Protein AF-S3L956-F1 (afdb_monomer_lite)

pLDDT: mean 79.32, std 9.97, range [45.41, 95.12]

Radius of gyration: 18.9 Å; chains: 1; bounding box: 44×39×40 Å

Foldseek 3Di:
DPVVVVVVVCVVVQPPCDPVNVVLVVQCVVPNVVVSVVVVVVVVVVVVVVVVVCVVVVVVCCVVDVPVVVVVVVVVVVVVVVVVVVVVVCVVVVNDD

Organism: NCBI:txid1125702

Structure (mmCIF, N/CA/C/O backbone):
data_AF-S3L956-F1
#
_entry.id   AF-S3L956-F1
#
loop_
_atom_site.group_PDB
_atom_site.id
_atom_site.type_symbol
_atom_site.label_atom_id
_atom_site.label_alt_id
_atom_site.label_comp_id
_atom_site.label_asym_id
_atom_site.label_entity_id
_atom_site.label_seq_id
_atom_site.pdbx_PDB_ins_code
_atom_site.Cartn_x
_atom_site.Cartn_y
_atom_site.Cartn_z
_atom_site.occupancy
_atom_site.B_iso_or_equiv
_atom_site.auth_seq_id
_atom_site.auth_comp_id
_atom_site.auth_asym_id
_atom_site.auth_atom_id
_atom_site.pdbx_PDB_model_num
ATOM 1 N N . MET A 1 1 ? -7.945 16.377 -14.880 1.00 60.41 1 MET A N 1
ATOM 2 C CA . MET A 1 1 ? -8.092 15.232 -13.955 1.00 60.41 1 MET A CA 1
ATOM 3 C C . MET A 1 1 ? -9.501 15.251 -13.392 1.00 60.41 1 MET A C 1
ATOM 5 O O . MET A 1 1 ? -9.914 16.287 -12.890 1.00 60.41 1 MET A O 1
ATOM 9 N N . ASN A 1 2 ? -10.266 14.170 -13.549 1.00 84.69 2 ASN A N 1
ATOM 10 C CA . ASN A 1 2 ? -11.658 14.132 -13.103 1.00 84.69 2 ASN A CA 1
ATOM 11 C C . ASN A 1 2 ? -11.717 13.672 -11.636 1.00 84.69 2 ASN A C 1
ATOM 13 O O . ASN A 1 2 ? -11.829 12.483 -11.346 1.00 84.69 2 ASN A O 1
ATOM 17 N N . TYR A 1 3 ? -11.565 14.621 -10.710 1.00 87.06 3 TYR A N 1
ATOM 18 C CA . TYR A 1 3 ? -11.551 14.348 -9.268 1.00 87.06 3 TYR A CA 1
ATOM 19 C C . TYR A 1 3 ? -12.873 13.752 -8.770 1.00 87.06 3 TYR A C 1
ATOM 21 O O . TYR A 1 3 ? -12.867 12.952 -7.841 1.00 87.06 3 TYR A O 1
ATOM 29 N N . ILE A 1 4 ? -13.991 14.078 -9.427 1.00 88.56 4 ILE A N 1
ATOM 30 C CA . ILE A 1 4 ? -15.319 13.544 -9.099 1.00 88.56 4 ILE A CA 1
ATOM 31 C C . ILE A 1 4 ? -15.332 12.019 -9.260 1.00 88.56 4 ILE A C 1
ATOM 33 O O . ILE A 1 4 ? -15.731 11.314 -8.340 1.00 88.56 4 ILE A O 1
ATOM 37 N N . ALA A 1 5 ? -14.805 11.500 -10.375 1.00 83.94 5 ALA A N 1
ATOM 38 C CA . ALA A 1 5 ? -14.711 10.057 -10.603 1.00 83.94 5 ALA A CA 1
ATOM 39 C C . ALA A 1 5 ? -13.804 9.356 -9.574 1.00 83.94 5 ALA A C 1
ATOM 41 O O . ALA A 1 5 ? -14.126 8.262 -9.112 1.00 83.94 5 ALA A O 1
ATOM 42 N N . PHE A 1 6 ? -12.700 10.000 -9.176 1.00 86.19 6 PHE A N 1
ATOM 43 C CA . PHE A 1 6 ? -11.802 9.480 -8.143 1.00 86.19 6 PHE A CA 1
ATOM 44 C C . PHE A 1 6 ? -12.501 9.381 -6.783 1.00 86.19 6 PHE A C 1
ATOM 46 O O . PHE A 1 6 ? -12.487 8.319 -6.163 1.00 86.19 6 PHE A O 1
ATOM 53 N N . PHE A 1 7 ? -13.162 10.452 -6.338 1.00 86.31 7 PHE A N 1
ATOM 54 C CA . PHE A 1 7 ? -13.883 10.445 -5.067 1.00 86.31 7 PHE A CA 1
ATOM 55 C C . PHE A 1 7 ? -15.036 9.441 -5.062 1.00 86.31 7 PHE A C 1
ATOM 57 O O . PHE A 1 7 ? -15.162 8.697 -4.092 1.00 86.31 7 PHE A O 1
ATOM 64 N N . SER A 1 8 ? -15.827 9.353 -6.136 1.00 83.38 8 SER A N 1
ATOM 65 C CA . SER A 1 8 ? -16.893 8.349 -6.246 1.00 83.38 8 SER A CA 1
ATOM 66 C C . SER A 1 8 ? -16.340 6.925 -6.154 1.00 83.38 8 SER A C 1
ATOM 68 O O . SER A 1 8 ? -16.864 6.120 -5.386 1.00 83.38 8 SER A O 1
ATOM 70 N N . PHE A 1 9 ? -15.249 6.620 -6.864 1.00 80.75 9 PHE A N 1
ATOM 71 C CA . PHE A 1 9 ? -14.599 5.309 -6.800 1.00 80.75 9 PHE A CA 1
ATOM 72 C C . PHE A 1 9 ? -14.100 4.977 -5.387 1.00 80.75 9 PHE A C 1
ATOM 74 O O . PHE A 1 9 ? -14.402 3.901 -4.872 1.00 80.75 9 PHE A O 1
ATOM 81 N N . VAL A 1 10 ? -13.395 5.915 -4.741 1.00 79.75 10 VAL A N 1
ATOM 82 C CA . VAL A 1 10 ? -12.894 5.758 -3.365 1.00 79.75 10 VAL A CA 1
ATOM 83 C C . VAL A 1 10 ? -14.045 5.529 -2.378 1.00 79.75 10 VAL A C 1
ATOM 85 O O . VAL A 1 10 ? -13.925 4.709 -1.470 1.00 79.75 10 VAL A O 1
ATOM 88 N N . PHE A 1 11 ? -15.184 6.194 -2.571 1.00 78.62 11 PHE A N 1
ATOM 89 C CA . PHE A 1 11 ? -16.359 6.019 -1.720 1.00 78.62 11 PHE A CA 1
ATOM 90 C C . PHE A 1 11 ? -16.960 4.613 -1.859 1.00 78.62 11 PHE A C 1
ATOM 92 O O . PHE A 1 11 ? -17.124 3.907 -0.863 1.00 78.62 11 PHE A O 1
ATOM 99 N N . PHE A 1 12 ? -17.212 4.162 -3.093 1.00 77.75 12 PHE A N 1
ATOM 100 C CA . PHE A 1 12 ? -17.765 2.829 -3.356 1.00 77.75 12 PHE A CA 1
ATOM 101 C C . PHE A 1 12 ? -16.823 1.702 -2.908 1.00 77.75 12 PHE A C 1
ATOM 103 O O . PHE A 1 12 ? -17.266 0.726 -2.297 1.00 77.75 12 PHE A O 1
ATOM 110 N N . THR A 1 13 ? -15.514 1.841 -3.135 1.00 72.50 13 THR A N 1
ATOM 111 C CA . THR A 1 13 ? -14.538 0.822 -2.713 1.00 72.50 13 THR A CA 1
ATOM 112 C C . THR A 1 13 ? -14.269 0.817 -1.207 1.00 72.50 13 THR A C 1
ATOM 114 O O . THR A 1 13 ? -13.825 -0.207 -0.697 1.00 72.50 13 THR A O 1
ATOM 117 N N . SER A 1 14 ? -14.508 1.922 -0.494 1.00 68.81 14 SER A N 1
ATOM 118 C CA . SER A 1 14 ? -14.353 1.988 0.967 1.00 68.81 14 SER A CA 1
ATOM 119 C C . SER A 1 14 ? -15.532 1.328 1.691 1.00 68.81 14 SER A C 1
ATOM 121 O O . SER A 1 14 ? -15.353 0.672 2.716 1.00 68.81 14 SER A O 1
ATOM 123 N N . ILE A 1 15 ? -16.737 1.454 1.123 1.00 66.75 15 ILE A N 1
ATOM 124 C CA . ILE A 1 15 ? -17.956 0.833 1.659 1.00 66.75 15 ILE A CA 1
ATOM 125 C C . ILE A 1 15 ? -17.971 -0.679 1.397 1.00 66.75 15 ILE A C 1
ATOM 127 O O . ILE A 1 15 ? -18.471 -1.438 2.224 1.00 66.75 15 ILE A O 1
ATOM 131 N N . THR A 1 16 ? -17.403 -1.135 0.277 1.00 71.88 16 THR A N 1
ATOM 132 C CA . THR A 1 16 ? -17.336 -2.569 -0.033 1.00 71.88 16 THR A CA 1
ATOM 133 C C . THR A 1 16 ? -16.325 -3.241 0.908 1.00 71.88 16 THR A C 1
ATOM 135 O O . THR A 1 16 ? -15.146 -2.871 0.885 1.00 71.88 16 THR A O 1
ATOM 138 N N . PRO A 1 17 ? -16.732 -4.206 1.758 1.00 56.91 17 PRO A N 1
ATOM 139 C CA . PRO A 1 17 ? -15.849 -4.794 2.758 1.00 56.91 17 PRO A CA 1
ATOM 140 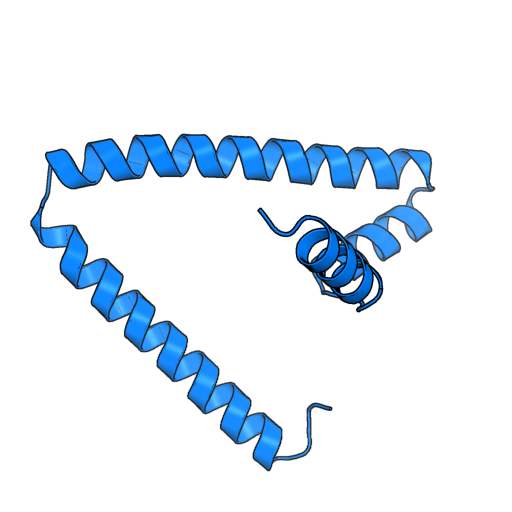C C . PRO A 1 17 ? -14.812 -5.692 2.073 1.00 56.91 17 PRO A C 1
ATOM 142 O O . PRO A 1 17 ? -15.008 -6.886 1.871 1.00 56.91 17 PRO A O 1
ATOM 145 N N . GLY A 1 18 ? -13.689 -5.099 1.675 1.00 65.75 18 GLY A N 1
ATOM 146 C CA . GLY A 1 18 ? -12.533 -5.835 1.182 1.00 65.75 18 GLY A CA 1
ATOM 147 C C . GLY A 1 18 ? -11.783 -6.531 2.327 1.00 65.75 18 GLY A C 1
ATOM 148 O O . GLY A 1 18 ? -11.854 -6.072 3.468 1.00 65.75 18 GLY A O 1
ATOM 149 N N . PRO A 1 19 ? -10.983 -7.577 2.053 1.00 70.94 19 PRO A N 1
ATOM 150 C CA . PRO A 1 19 ? -10.236 -8.315 3.079 1.00 70.94 19 PRO A CA 1
ATOM 151 C C . PRO A 1 19 ? -9.366 -7.418 3.972 1.00 70.94 19 PRO A C 1
ATOM 153 O O . PRO A 1 19 ? -9.300 -7.616 5.182 1.00 70.94 19 PRO A O 1
ATOM 156 N N . ASN A 1 20 ? -8.747 -6.387 3.384 1.00 74.00 20 ASN A N 1
ATOM 157 C CA . ASN A 1 20 ? -7.929 -5.412 4.108 1.00 74.00 20 ASN A CA 1
ATOM 158 C C . ASN A 1 20 ? -8.769 -4.542 5.063 1.00 74.00 20 ASN A C 1
ATOM 160 O O . ASN A 1 20 ? -8.381 -4.304 6.205 1.00 74.00 20 ASN A O 1
ATOM 164 N N . ASN A 1 21 ? -9.957 -4.117 4.620 1.00 77.69 21 ASN A N 1
ATOM 165 C CA . ASN A 1 21 ? -10.855 -3.293 5.427 1.00 77.69 21 ASN A CA 1
ATOM 166 C C . ASN A 1 21 ? -11.529 -4.124 6.538 1.00 77.69 21 ASN A C 1
ATOM 168 O O . ASN A 1 21 ? -11.660 -3.660 7.668 1.00 77.69 21 ASN A O 1
ATOM 172 N N . ILE A 1 22 ? -11.857 -5.393 6.258 1.00 78.69 22 ILE A N 1
ATOM 173 C CA . ILE A 1 22 ? -12.356 -6.359 7.250 1.00 78.69 22 ILE A CA 1
ATOM 174 C C . ILE A 1 22 ? -11.290 -6.628 8.319 1.00 78.69 22 ILE A C 1
ATOM 176 O O . ILE A 1 22 ? -11.598 -6.591 9.507 1.00 78.69 22 ILE A O 1
ATOM 180 N N . ALA A 1 23 ? -10.029 -6.849 7.935 1.00 76.25 23 ALA A N 1
ATOM 181 C CA . ALA A 1 23 ? -8.942 -7.058 8.894 1.00 76.25 23 ALA A CA 1
ATOM 182 C C . ALA A 1 23 ? -8.749 -5.840 9.817 1.00 76.25 23 ALA A C 1
ATOM 184 O O . ALA A 1 23 ? -8.643 -5.999 11.036 1.00 76.25 23 ALA A O 1
ATOM 185 N N . ALA A 1 24 ? -8.788 -4.623 9.262 1.00 76.50 24 ALA A N 1
ATOM 186 C CA . ALA A 1 24 ? -8.732 -3.388 10.043 1.00 76.50 24 ALA A CA 1
ATOM 187 C C . ALA A 1 24 ? -9.943 -3.230 10.984 1.00 76.50 24 ALA A C 1
ATOM 189 O O . ALA A 1 24 ? -9.782 -2.816 12.137 1.00 76.50 24 ALA A O 1
ATOM 190 N N . MET A 1 25 ? -11.144 -3.606 10.534 1.00 74.25 25 MET A N 1
ATOM 191 C CA . MET A 1 25 ? -12.369 -3.586 11.340 1.00 74.25 25 MET A CA 1
ATOM 192 C C . MET A 1 25 ? -12.307 -4.590 12.499 1.00 74.25 25 MET A C 1
ATOM 194 O O . MET A 1 25 ? -12.575 -4.221 13.643 1.00 74.25 25 MET A O 1
ATOM 198 N N . MET A 1 26 ? -11.874 -5.827 12.240 1.00 77.06 26 MET A N 1
ATOM 199 C CA . MET A 1 26 ? -11.682 -6.867 13.260 1.00 77.06 26 MET A CA 1
ATOM 200 C C . MET A 1 26 ? -10.654 -6.435 14.312 1.00 77.06 26 MET A C 1
ATOM 202 O O . MET A 1 26 ? -10.867 -6.611 15.515 1.00 77.06 26 MET A O 1
ATOM 206 N N . TYR A 1 27 ? -9.559 -5.807 13.876 1.00 75.81 27 TYR A N 1
ATOM 207 C CA . TYR A 1 27 ? -8.535 -5.283 14.775 1.00 75.81 27 TYR A CA 1
ATOM 208 C C . TYR A 1 27 ? -9.060 -4.109 15.621 1.00 75.81 27 TYR A C 1
ATOM 210 O O . TYR A 1 27 ? -8.843 -4.067 16.833 1.00 75.81 27 TYR A O 1
ATOM 218 N N . SER A 1 28 ? -9.825 -3.198 15.013 1.00 76.81 28 SER A N 1
ATOM 219 C CA . SER A 1 28 ? -10.465 -2.067 15.703 1.00 76.81 28 SER A CA 1
ATOM 220 C C . SER A 1 28 ? -11.518 -2.521 16.717 1.00 76.81 28 SER A C 1
ATOM 222 O O . SER A 1 28 ? -11.601 -1.957 17.808 1.00 76.81 28 SER A O 1
ATOM 224 N N . SER A 1 29 ? -12.282 -3.569 16.395 1.00 77.25 29 SER A N 1
ATOM 225 C CA . SER A 1 29 ? -13.292 -4.149 17.285 1.00 77.25 29 SER A CA 1
ATOM 226 C C . SER A 1 29 ? -12.672 -4.872 18.483 1.00 77.25 29 SER A C 1
ATOM 228 O O . SER A 1 29 ? -13.262 -4.867 19.560 1.00 77.25 29 SER A O 1
ATOM 230 N N . LYS A 1 30 ? -11.497 -5.496 18.318 1.00 78.06 30 LYS A N 1
ATOM 231 C CA . LYS A 1 30 ? -10.839 -6.282 19.376 1.00 78.06 30 LYS A CA 1
ATOM 232 C C . LYS A 1 30 ? -9.925 -5.447 20.281 1.00 78.06 30 LYS A C 1
ATOM 234 O O . LYS A 1 30 ? -9.790 -5.754 21.461 1.00 78.06 30 LYS A O 1
ATOM 239 N N . TYR A 1 31 ? -9.292 -4.402 19.743 1.00 75.31 31 TYR A N 1
ATOM 240 C CA . TYR A 1 31 ? -8.286 -3.593 20.451 1.00 75.31 31 TYR A CA 1
ATOM 241 C C . TYR A 1 31 ? -8.707 -2.130 20.686 1.00 75.31 31 TYR A C 1
ATOM 243 O O . TYR A 1 31 ? -7.946 -1.362 21.282 1.00 75.31 31 TYR A O 1
ATOM 251 N N . GLY A 1 32 ? -9.909 -1.748 20.248 1.00 79.75 32 GLY A N 1
ATOM 252 C CA . GLY A 1 32 ? -10.460 -0.398 20.358 1.00 79.75 32 GLY A CA 1
ATOM 253 C C . GLY A 1 32 ? -10.051 0.532 19.207 1.00 79.75 32 GLY A C 1
ATOM 254 O O . GLY A 1 32 ? -9.023 0.350 18.550 1.00 79.75 32 GLY A O 1
ATOM 255 N N . PHE A 1 33 ? -10.846 1.587 18.995 1.00 74.38 33 PHE A N 1
ATOM 256 C CA . PHE A 1 33 ? -10.720 2.527 17.868 1.00 74.38 33 PHE A CA 1
ATOM 257 C C . PHE A 1 33 ? -9.318 3.145 17.731 1.00 74.38 33 PHE A C 1
ATOM 259 O O . PHE A 1 33 ? -8.755 3.210 16.641 1.00 74.38 33 PHE A O 1
ATOM 266 N N . ARG A 1 34 ? -8.699 3.530 18.855 1.00 76.38 34 ARG A N 1
ATOM 267 C CA . ARG A 1 34 ? -7.385 4.195 18.869 1.00 76.38 34 ARG A CA 1
ATOM 268 C C . ARG A 1 34 ? -6.254 3.295 18.349 1.00 76.38 34 ARG A C 1
ATOM 270 O O . ARG A 1 34 ? -5.335 3.787 17.701 1.00 76.38 34 ARG A O 1
ATOM 277 N N . LYS A 1 35 ? -6.328 1.983 18.602 1.00 75.00 35 LYS A N 1
ATOM 278 C CA . LYS A 1 35 ? -5.353 0.999 18.097 1.00 75.00 35 LYS A CA 1
ATOM 279 C C . LYS A 1 35 ? -5.654 0.574 16.658 1.00 75.00 35 LYS A C 1
ATOM 281 O O . LYS A 1 35 ? -4.722 0.280 15.916 1.00 75.00 35 LYS A O 1
ATOM 286 N N . GLY A 1 36 ? -6.923 0.613 16.252 1.00 79.31 36 GLY A N 1
ATOM 287 C CA . GLY A 1 36 ? -7.344 0.431 14.862 1.00 79.31 36 GLY A CA 1
ATOM 288 C C . GLY A 1 36 ? -6.751 1.475 13.915 1.00 79.31 36 GLY A C 1
ATOM 289 O O . GLY A 1 36 ? -6.149 1.125 12.903 1.00 79.31 36 GLY A O 1
ATOM 290 N N . VAL A 1 37 ? -6.825 2.756 14.288 1.00 80.00 37 VAL A N 1
ATOM 291 C CA . VAL A 1 37 ? -6.237 3.848 13.489 1.00 80.00 37 VAL A CA 1
ATOM 292 C C . VAL A 1 37 ? -4.716 3.703 13.374 1.00 80.00 37 VAL A C 1
ATOM 294 O O . VAL A 1 37 ? -4.165 3.884 12.290 1.00 80.00 37 VAL A O 1
ATOM 297 N N . LEU A 1 38 ? -4.035 3.313 14.459 1.00 83.69 38 LEU A N 1
ATOM 298 C CA . LEU A 1 38 ? -2.590 3.064 14.441 1.00 83.69 38 LEU A CA 1
ATOM 299 C C . LEU A 1 38 ? -2.214 1.889 13.520 1.00 83.69 38 LEU A C 1
ATOM 301 O O . LEU A 1 38 ? -1.202 1.965 12.831 1.00 83.69 38 LEU A O 1
ATOM 305 N N . PHE A 1 39 ? -3.031 0.832 13.473 1.00 84.19 39 PHE A N 1
ATOM 306 C CA . PHE A 1 39 ? -2.839 -0.293 12.553 1.00 84.19 39 PHE A CA 1
ATOM 307 C C . PHE A 1 39 ? -2.938 0.152 11.090 1.00 84.19 39 PHE A C 1
ATOM 309 O O . PHE A 1 39 ? -2.042 -0.139 10.303 1.00 84.19 39 PHE A O 1
ATOM 316 N N . VAL A 1 40 ? -3.971 0.925 10.740 1.00 84.38 40 VAL A N 1
ATOM 317 C CA . VAL A 1 40 ? -4.144 1.446 9.373 1.00 84.38 40 VAL A CA 1
ATOM 318 C C . VAL A 1 40 ? -2.982 2.365 8.981 1.00 84.38 40 VAL A C 1
ATOM 320 O O . VAL A 1 40 ? -2.448 2.239 7.880 1.00 84.38 40 VAL A O 1
ATOM 323 N N . PHE A 1 41 ? -2.533 3.237 9.890 1.00 85.31 41 PHE A N 1
ATOM 324 C CA . PHE A 1 41 ? -1.352 4.079 9.669 1.00 85.31 41 PHE A CA 1
ATOM 325 C C . PHE A 1 41 ? -0.068 3.259 9.496 1.00 85.31 41 PHE A C 1
ATOM 327 O O . PHE A 1 41 ? 0.741 3.558 8.619 1.00 85.31 41 PHE A O 1
ATOM 334 N N . GLY A 1 42 ? 0.111 2.205 10.294 1.00 86.81 42 GLY A N 1
ATOM 335 C CA . GLY A 1 42 ? 1.234 1.279 10.164 1.00 86.81 42 GLY A CA 1
ATOM 336 C C . GLY A 1 42 ? 1.230 0.555 8.818 1.00 86.81 42 GLY A C 1
ATOM 337 O O . GLY A 1 42 ? 2.262 0.502 8.151 1.00 86.81 42 GLY A O 1
ATOM 338 N N . CYS A 1 43 ? 0.068 0.069 8.372 1.00 87.12 43 CYS A N 1
ATOM 339 C CA . CYS A 1 43 ? -0.094 -0.514 7.042 1.00 87.12 43 CYS A CA 1
ATOM 340 C C . CYS A 1 43 ? 0.231 0.497 5.939 1.00 87.12 43 CYS A C 1
ATOM 342 O O . CYS A 1 43 ? 0.953 0.149 5.012 1.00 87.12 43 CYS A O 1
ATOM 344 N N . LEU A 1 44 ? -0.238 1.745 6.046 1.00 88.56 44 LEU A N 1
ATOM 345 C CA . LEU A 1 44 ? 0.063 2.801 5.076 1.00 88.56 44 LEU A CA 1
ATOM 346 C C . LEU A 1 44 ? 1.576 3.041 4.955 1.00 88.56 44 LEU A C 1
ATOM 348 O O . LEU A 1 44 ? 2.118 3.022 3.852 1.00 88.56 44 LEU A O 1
ATOM 352 N N . ILE A 1 45 ? 2.264 3.220 6.085 1.00 91.88 45 ILE A N 1
ATOM 353 C CA . ILE A 1 45 ? 3.715 3.447 6.119 1.00 91.88 45 ILE A CA 1
ATOM 354 C C . ILE A 1 45 ? 4.468 2.224 5.584 1.00 91.88 45 ILE A C 1
ATOM 356 O O . ILE A 1 45 ? 5.398 2.373 4.793 1.00 91.88 45 ILE A O 1
ATOM 360 N N . GLY A 1 46 ? 4.047 1.015 5.967 1.00 90.56 46 GLY A N 1
ATOM 361 C CA . GLY A 1 46 ? 4.626 -0.232 5.474 1.00 90.56 46 GLY A CA 1
ATOM 362 C C . GLY A 1 46 ? 4.483 -0.377 3.960 1.00 90.56 46 GLY A C 1
ATOM 363 O O . GLY A 1 46 ? 5.469 -0.656 3.282 1.00 90.56 46 GLY A O 1
ATOM 364 N N . PHE A 1 47 ? 3.291 -0.114 3.415 1.00 89.00 47 PHE A N 1
ATOM 365 C CA . PHE A 1 47 ? 3.050 -0.129 1.971 1.00 89.00 47 PHE A CA 1
ATOM 366 C C . PHE A 1 47 ? 3.875 0.929 1.237 1.00 89.00 47 PHE A C 1
ATOM 368 O O . PHE A 1 47 ? 4.457 0.620 0.200 1.00 89.00 47 PHE A O 1
ATOM 375 N N . LEU A 1 48 ? 3.975 2.150 1.768 1.00 91.44 48 LEU A N 1
ATOM 376 C CA . LEU A 1 48 ? 4.811 3.201 1.181 1.00 91.44 48 LEU A CA 1
ATOM 377 C C . LEU A 1 48 ? 6.292 2.800 1.160 1.00 91.44 48 LEU A C 1
ATOM 379 O O . LEU A 1 48 ? 6.945 2.914 0.124 1.00 91.44 48 LEU A O 1
ATOM 383 N N . CYS A 1 49 ? 6.809 2.281 2.274 1.0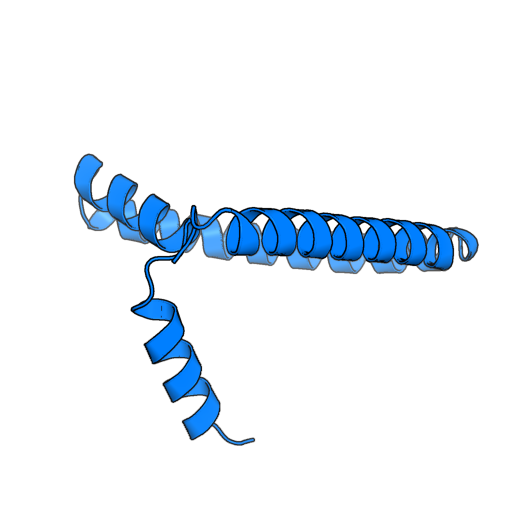0 95.12 49 CYS A N 1
ATOM 384 C CA . CYS A 1 49 ? 8.191 1.817 2.377 1.00 95.12 49 CYS A CA 1
ATOM 385 C C . CYS A 1 49 ? 8.467 0.649 1.418 1.00 95.12 49 CYS A C 1
ATOM 387 O O . CYS A 1 49 ? 9.462 0.662 0.692 1.00 95.12 49 CYS A O 1
ATOM 389 N N . LEU A 1 50 ? 7.551 -0.322 1.349 1.00 93.12 50 LEU A N 1
ATOM 390 C CA . LEU A 1 50 ? 7.642 -1.461 0.438 1.00 93.12 50 LEU A CA 1
ATOM 391 C C . LEU A 1 50 ? 7.641 -1.012 -1.028 1.00 93.12 50 LEU A C 1
ATOM 393 O O . LEU A 1 50 ? 8.463 -1.491 -1.803 1.00 93.12 50 LEU A O 1
ATOM 397 N N . MET A 1 51 ? 6.763 -0.077 -1.404 1.00 90.75 51 MET A N 1
ATOM 398 C CA . MET A 1 51 ? 6.696 0.468 -2.765 1.00 90.75 51 MET A CA 1
ATOM 399 C C . MET A 1 51 ? 7.989 1.186 -3.153 1.00 90.75 51 MET A C 1
ATOM 401 O O . MET A 1 51 ? 8.507 0.948 -4.241 1.00 90.75 51 MET A O 1
ATOM 405 N N . LEU A 1 52 ? 8.541 2.018 -2.265 1.00 93.25 52 LEU A N 1
ATOM 406 C CA . LEU A 1 52 ? 9.814 2.706 -2.504 1.00 93.25 52 LEU A CA 1
ATOM 407 C C . LEU A 1 52 ? 10.972 1.713 -2.635 1.00 93.25 52 LEU A C 1
ATOM 409 O O . LEU A 1 52 ? 11.748 1.789 -3.587 1.00 93.25 52 LEU A O 1
ATOM 413 N N . CYS A 1 53 ? 11.061 0.753 -1.713 1.00 93.44 53 CYS A N 1
ATOM 414 C CA . CYS A 1 53 ? 12.087 -0.283 -1.740 1.00 93.44 53 CYS A CA 1
ATOM 415 C C . CYS A 1 53 ? 11.993 -1.119 -3.025 1.00 93.44 53 CYS A C 1
ATOM 417 O O . CYS A 1 53 ? 12.997 -1.326 -3.703 1.00 93.44 53 CYS A O 1
ATOM 419 N N . CYS A 1 54 ? 10.781 -1.524 -3.411 1.00 90.81 54 CYS A N 1
ATOM 420 C CA . CYS A 1 54 ? 10.533 -2.283 -4.630 1.00 90.81 54 CYS A CA 1
ATOM 421 C C . CYS A 1 54 ? 10.855 -1.466 -5.888 1.00 90.81 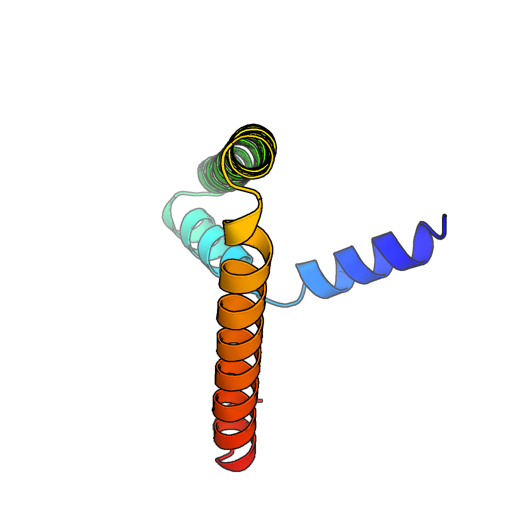54 CYS A C 1
ATOM 423 O O . CYS A 1 54 ? 11.466 -2.000 -6.807 1.00 90.81 54 CYS A O 1
ATOM 425 N N . ALA A 1 55 ? 10.518 -0.175 -5.927 1.00 89.69 55 ALA A N 1
ATOM 426 C CA . ALA A 1 55 ? 10.835 0.697 -7.056 1.00 89.69 55 ALA A CA 1
ATOM 427 C C . ALA A 1 55 ? 12.351 0.846 -7.262 1.00 89.69 55 ALA A C 1
ATOM 429 O O . ALA A 1 55 ? 12.844 0.677 -8.380 1.00 89.69 55 ALA A O 1
ATOM 430 N N . VAL A 1 56 ? 13.098 1.106 -6.185 1.00 90.69 56 VAL A N 1
ATOM 431 C CA . VAL A 1 56 ? 14.565 1.211 -6.231 1.00 90.69 56 VAL A CA 1
ATOM 432 C C . VAL A 1 56 ? 15.191 -0.126 -6.625 1.00 90.69 56 VAL A C 1
ATOM 434 O O . VAL A 1 56 ? 15.999 -0.179 -7.550 1.00 90.69 56 VAL A O 1
ATOM 437 N N . PHE A 1 57 ? 14.773 -1.217 -5.981 1.00 87.88 57 PHE A N 1
ATOM 438 C CA . PHE A 1 57 ? 15.273 -2.560 -6.269 1.00 87.88 57 PHE A CA 1
ATOM 439 C C . PHE A 1 57 ? 15.019 -2.973 -7.722 1.00 87.88 57 PHE A C 1
ATOM 441 O O . PHE A 1 57 ? 15.927 -3.437 -8.404 1.00 87.88 57 PHE A O 1
ATOM 448 N N . SER A 1 58 ? 13.801 -2.751 -8.210 1.00 83.81 58 SER A N 1
ATOM 449 C CA . SER A 1 58 ? 13.399 -3.044 -9.585 1.00 83.81 58 SER A CA 1
ATOM 450 C C . SER A 1 58 ? 14.247 -2.263 -10.592 1.00 83.81 58 SER A C 1
ATOM 452 O O . SE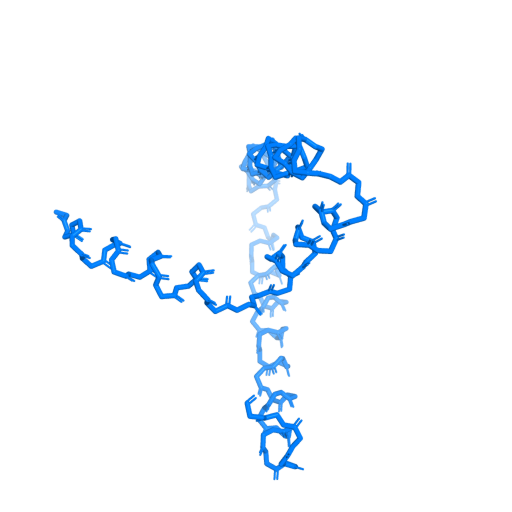R A 1 58 ? 14.728 -2.835 -11.567 1.00 83.81 58 SER A O 1
ATOM 454 N N . SER A 1 59 ? 14.522 -0.983 -10.318 1.00 83.62 59 SER A N 1
ATOM 455 C CA . SER A 1 59 ? 15.346 -0.134 -11.191 1.00 83.62 59 SER A CA 1
ATOM 456 C C . SER A 1 59 ? 16.788 -0.650 -11.302 1.00 83.62 59 SER A C 1
ATOM 458 O O . SER A 1 59 ? 17.329 -0.734 -12.400 1.00 83.62 59 SER A O 1
ATOM 460 N N . ILE A 1 60 ? 17.384 -1.078 -10.184 1.00 84.25 60 ILE A N 1
ATOM 461 C CA . ILE A 1 60 ? 18.739 -1.659 -10.139 1.00 84.25 60 ILE A CA 1
ATOM 462 C C . ILE A 1 60 ? 18.780 -3.041 -10.816 1.00 84.25 60 ILE A C 1
ATOM 464 O O . ILE A 1 60 ? 19.739 -3.384 -11.513 1.00 84.25 60 ILE A O 1
ATOM 468 N N . LEU A 1 61 ? 17.737 -3.851 -10.625 1.00 80.81 61 LEU A N 1
ATOM 469 C CA . LEU A 1 61 ? 17.655 -5.196 -11.193 1.00 80.81 61 LEU A CA 1
ATOM 470 C C . LEU A 1 61 ? 17.518 -5.164 -12.724 1.00 80.81 61 LEU A C 1
ATOM 472 O O . LEU A 1 61 ? 18.095 -6.005 -13.413 1.00 80.81 61 LEU A O 1
ATOM 476 N N . TYR A 1 62 ? 16.796 -4.178 -13.265 1.00 75.38 62 TYR A N 1
ATOM 477 C CA . TYR A 1 62 ? 16.654 -4.007 -14.713 1.00 75.38 62 TYR A CA 1
ATOM 478 C C . TYR A 1 62 ? 17.942 -3.539 -15.401 1.00 75.38 62 TYR A C 1
ATOM 480 O O . TYR A 1 62 ? 18.197 -3.967 -16.524 1.00 75.38 62 TYR A O 1
ATOM 488 N N . GLU A 1 63 ? 18.754 -2.714 -14.735 1.00 76.38 63 GLU A N 1
ATOM 489 C CA . GLU A 1 63 ? 20.073 -2.282 -15.230 1.00 76.38 63 GLU A CA 1
ATOM 490 C C . GLU A 1 63 ? 21.083 -3.441 -15.261 1.00 76.38 63 GLU A C 1
ATOM 492 O O . GLU A 1 63 ? 21.907 -3.537 -16.168 1.00 76.38 63 GLU A O 1
ATOM 497 N N . THR A 1 64 ? 21.014 -4.348 -14.282 1.00 74.44 64 THR A N 1
ATOM 498 C CA . THR A 1 64 ? 21.992 -5.438 -14.132 1.00 74.44 64 THR A CA 1
ATOM 499 C C . THR A 1 64 ? 21.667 -6.666 -14.981 1.00 74.44 64 THR A C 1
ATOM 501 O O . THR A 1 64 ? 22.584 -7.290 -15.516 1.00 74.44 64 THR A O 1
ATOM 504 N N . ILE A 1 65 ? 20.388 -7.041 -15.125 1.00 70.56 65 ILE A N 1
ATOM 505 C CA . ILE A 1 65 ? 19.967 -8.225 -15.892 1.00 70.56 65 ILE A CA 1
ATOM 506 C C . ILE A 1 65 ? 18.716 -7.888 -16.730 1.00 70.56 65 ILE A C 1
ATOM 508 O O . ILE A 1 65 ? 17.579 -8.109 -16.297 1.00 70.56 65 ILE A O 1
ATOM 512 N N . PRO A 1 66 ? 18.885 -7.427 -17.985 1.00 67.31 66 PRO A N 1
ATOM 513 C CA . PRO A 1 66 ? 17.759 -7.080 -18.859 1.00 67.31 66 PRO A CA 1
ATOM 514 C C . PRO A 1 66 ? 16.895 -8.293 -19.266 1.00 67.31 66 PRO A C 1
ATOM 516 O O . PRO A 1 66 ? 15.752 -8.129 -19.696 1.00 67.31 66 PRO A O 1
ATOM 519 N N . ALA A 1 67 ? 17.393 -9.522 -19.082 1.00 69.81 67 ALA A N 1
ATOM 520 C CA . ALA A 1 67 ? 16.688 -10.765 -19.412 1.00 69.81 67 ALA A CA 1
ATOM 521 C C . ALA A 1 67 ? 15.595 -11.177 -18.399 1.00 69.81 67 ALA A C 1
ATOM 523 O O . ALA A 1 67 ? 14.785 -12.054 -18.695 1.00 69.81 67 ALA A O 1
ATOM 524 N N . ILE A 1 68 ? 15.524 -10.546 -17.220 1.00 71.31 68 ILE A N 1
ATOM 525 C CA . ILE A 1 68 ? 14.517 -10.864 -16.186 1.00 71.31 68 ILE A CA 1
ATOM 526 C C . ILE A 1 68 ? 13.125 -10.324 -16.539 1.00 71.31 68 ILE A C 1
ATOM 528 O O . ILE A 1 68 ? 12.107 -10.910 -16.161 1.00 71.31 68 ILE A O 1
ATOM 532 N N . LYS A 1 69 ? 13.072 -9.234 -17.311 1.00 70.31 69 LYS A N 1
ATOM 533 C CA . LYS A 1 69 ? 11.839 -8.540 -17.699 1.00 70.31 69 LYS A CA 1
ATOM 534 C C . LYS A 1 69 ? 10.803 -9.454 -18.371 1.00 70.31 69 LYS A C 1
ATOM 536 O O . LYS A 1 69 ? 9.666 -9.459 -17.900 1.00 70.31 69 LYS A O 1
ATOM 541 N N . PRO A 1 70 ? 11.139 -10.253 -19.407 1.00 74.56 70 PRO A N 1
ATOM 542 C CA . PRO A 1 70 ? 10.178 -11.177 -20.006 1.00 74.56 70 PRO A CA 1
ATOM 543 C C . PRO A 1 70 ? 9.764 -12.306 -19.055 1.00 74.56 70 PRO A C 1
ATOM 545 O O . PRO A 1 70 ? 8.588 -12.643 -19.020 1.00 74.56 70 PRO A O 1
ATOM 548 N N . PHE A 1 71 ? 10.673 -12.848 -18.237 1.00 80.56 71 PHE A N 1
ATOM 549 C CA . PHE A 1 71 ? 10.354 -13.956 -17.326 1.00 80.56 71 PHE A CA 1
ATOM 550 C C . PHE A 1 71 ? 9.307 -13.559 -16.274 1.00 80.56 71 PHE A C 1
ATOM 552 O O . PHE A 1 71 ? 8.322 -14.271 -16.072 1.00 80.56 71 PHE A O 1
ATOM 559 N N . PHE A 1 72 ? 9.473 -12.384 -15.658 1.00 79.06 72 PHE A N 1
ATOM 560 C CA . PHE A 1 72 ? 8.496 -11.844 -14.708 1.00 79.06 72 PHE A CA 1
ATOM 561 C C . PHE A 1 72 ? 7.149 -11.530 -15.370 1.00 79.06 72 PHE A C 1
ATOM 563 O O . PHE A 1 72 ? 6.100 -11.784 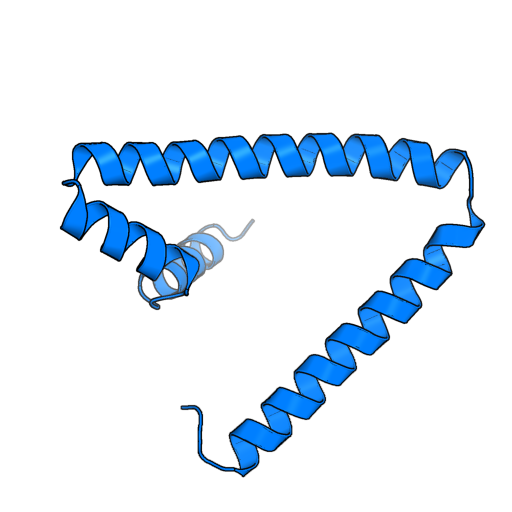-14.778 1.00 79.06 72 PHE A O 1
ATOM 570 N N . LEU A 1 73 ? 7.165 -11.020 -16.606 1.00 80.94 73 LEU A N 1
ATOM 571 C CA . LEU A 1 73 ? 5.947 -10.745 -17.371 1.00 80.94 73 LEU A CA 1
ATOM 572 C C . LEU A 1 73 ? 5.186 -12.029 -17.704 1.00 80.94 73 LEU A C 1
ATOM 574 O O . LEU A 1 73 ? 3.977 -12.095 -17.490 1.00 80.94 73 LEU A O 1
ATOM 578 N N . THR A 1 74 ? 5.885 -13.056 -18.189 1.00 86.25 74 THR A N 1
ATOM 579 C CA . THR A 1 74 ? 5.286 -14.351 -18.520 1.00 86.25 74 THR A CA 1
ATOM 580 C C . THR A 1 74 ? 4.737 -15.033 -17.271 1.00 86.25 74 THR A C 1
ATOM 582 O O . THR A 1 74 ? 3.600 -15.500 -17.298 1.00 86.25 74 THR A O 1
ATOM 585 N N . GLY A 1 75 ? 5.482 -15.029 -16.160 1.00 88.31 75 GLY A N 1
ATOM 586 C CA . GLY A 1 75 ? 5.012 -15.575 -14.883 1.00 88.31 75 GLY A CA 1
ATOM 587 C C . GLY A 1 75 ? 3.783 -14.840 -14.340 1.00 88.31 75 GLY A C 1
ATOM 588 O O . GLY A 1 75 ? 2.801 -15.475 -13.954 1.00 88.31 75 GLY A O 1
ATOM 589 N N . GLY A 1 76 ? 3.794 -13.504 -14.376 1.00 84.12 76 GLY A N 1
ATOM 590 C CA . GLY A 1 76 ? 2.657 -12.680 -13.964 1.00 84.12 76 GLY A CA 1
ATOM 591 C C . GLY A 1 76 ? 1.417 -12.895 -14.835 1.00 84.12 76 GLY A C 1
ATOM 592 O O . GLY A 1 76 ? 0.314 -13.037 -14.308 1.00 84.12 76 GLY A O 1
ATOM 593 N N . ALA A 1 77 ? 1.588 -12.986 -16.155 1.00 86.38 77 ALA A N 1
ATOM 594 C CA . ALA A 1 77 ? 0.498 -13.268 -17.087 1.00 86.38 77 ALA A CA 1
ATOM 595 C C . ALA A 1 77 ? -0.120 -14.654 -16.844 1.00 86.38 77 ALA A C 1
ATOM 597 O O . ALA A 1 77 ? -1.343 -14.776 -16.781 1.00 86.38 77 ALA A O 1
ATOM 598 N N . LEU A 1 78 ? 0.712 -15.680 -16.633 1.00 91.88 78 LEU A N 1
ATOM 599 C CA . LEU A 1 78 ? 0.262 -17.031 -16.282 1.00 91.88 78 LEU A CA 1
ATOM 600 C C . LEU A 1 78 ? -0.523 -17.044 -14.970 1.00 91.88 78 LEU A C 1
ATOM 602 O O . LEU A 1 78 ? -1.582 -17.664 -14.896 1.00 91.88 78 LEU A O 1
ATOM 606 N N . TYR A 1 79 ? -0.041 -16.328 -13.953 1.00 87.00 79 TYR A N 1
ATOM 607 C CA . TYR A 1 79 ? -0.723 -16.243 -12.665 1.00 87.00 79 TYR A CA 1
ATOM 608 C C . TYR A 1 79 ? -2.080 -15.533 -12.768 1.00 87.00 79 TYR A C 1
ATOM 610 O O . TYR A 1 79 ? -3.071 -16.014 -12.219 1.00 87.00 79 TYR A O 1
ATOM 6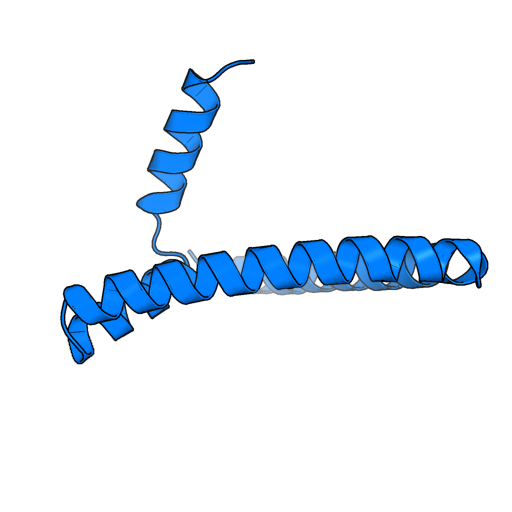18 N N . MET A 1 80 ? -2.157 -14.422 -13.507 1.00 85.62 80 MET A N 1
ATOM 619 C CA . MET A 1 80 ? -3.422 -13.711 -13.740 1.00 85.62 80 MET A CA 1
ATOM 620 C C . MET A 1 80 ? -4.424 -14.577 -14.509 1.00 85.62 80 MET A C 1
ATOM 622 O O . MET A 1 80 ? -5.608 -14.597 -14.169 1.00 85.62 80 MET A O 1
ATOM 626 N N . LEU A 1 81 ? -3.948 -15.335 -15.501 1.00 89.19 81 LEU A N 1
ATOM 627 C CA . LEU A 1 81 ? -4.772 -16.270 -16.262 1.00 89.19 81 LEU A CA 1
ATOM 628 C C . LEU A 1 81 ? -5.270 -17.413 -15.370 1.00 89.19 81 LEU A C 1
ATOM 630 O O . LEU A 1 81 ? -6.460 -17.718 -15.386 1.00 89.19 81 LEU A O 1
ATOM 634 N N . TYR A 1 82 ? -4.405 -17.983 -14.528 1.00 90.75 82 TYR A N 1
ATOM 635 C CA . TYR A 1 82 ? -4.790 -18.991 -13.539 1.00 90.75 82 TYR A CA 1
ATOM 636 C C . TYR A 1 82 ? -5.871 -18.471 -12.584 1.00 90.75 82 TYR A C 1
ATOM 638 O O . TYR A 1 82 ? -6.899 -19.123 -12.408 1.00 90.75 82 TYR A O 1
ATOM 646 N N . LEU A 1 83 ? -5.682 -17.278 -12.012 1.00 85.94 83 LEU A N 1
ATOM 647 C CA . LEU A 1 83 ? -6.649 -16.671 -11.098 1.00 85.94 83 LEU A CA 1
ATOM 648 C C . LEU A 1 83 ? -8.005 -16.469 -11.795 1.00 85.94 83 LEU A C 1
ATOM 650 O O . LEU A 1 83 ? -9.052 -16.810 -11.244 1.00 85.94 83 LEU A O 1
ATOM 654 N N . TYR A 1 84 ? -7.995 -15.954 -13.025 1.00 87.44 84 TYR A N 1
ATOM 655 C CA . TYR A 1 84 ? -9.205 -15.777 -13.824 1.00 87.44 84 TYR A CA 1
ATOM 656 C C . TYR A 1 84 ? -9.914 -17.107 -14.106 1.00 87.44 84 TYR A C 1
ATOM 658 O O . TYR A 1 84 ? -11.130 -17.209 -13.934 1.00 87.44 84 TYR A O 1
ATOM 666 N N . VAL A 1 85 ? -9.170 -18.146 -14.486 1.00 89.44 85 VAL A N 1
ATOM 667 C CA . VAL A 1 85 ? -9.728 -19.479 -14.744 1.00 89.44 85 VAL A CA 1
ATOM 668 C C . VAL A 1 85 ? -10.334 -20.059 -13.465 1.00 89.44 85 VAL A C 1
ATOM 670 O O . VAL A 1 85 ? -11.488 -20.472 -13.469 1.00 89.44 85 VAL A O 1
ATOM 673 N N . VAL A 1 86 ? -9.628 -19.998 -12.338 1.00 86.31 86 VAL A N 1
ATOM 674 C CA . VAL A 1 86 ? -10.145 -20.488 -11.051 1.00 86.31 86 VAL A CA 1
ATOM 675 C C . VAL A 1 86 ? -11.391 -19.719 -10.616 1.00 86.31 86 VAL A C 1
ATOM 677 O O . VAL A 1 86 ? -12.394 -20.329 -10.251 1.00 86.31 86 VAL A O 1
ATOM 680 N N . ASN A 1 87 ? -11.377 -18.388 -10.688 1.00 79.88 87 ASN A N 1
ATOM 681 C CA . ASN A 1 87 ? -12.546 -17.588 -10.322 1.00 79.88 87 ASN A CA 1
ATOM 682 C C . ASN A 1 87 ? -13.722 -17.789 -11.283 1.00 79.88 87 ASN A C 1
ATOM 684 O O . ASN A 1 87 ? -14.867 -17.755 -10.839 1.00 79.88 87 ASN A O 1
ATOM 688 N N . SER A 1 88 ? -13.475 -18.008 -12.576 1.00 75.62 88 SER A N 1
ATOM 689 C CA . SER A 1 88 ? -14.549 -18.285 -13.535 1.00 75.62 88 SER A CA 1
ATOM 690 C C . SER A 1 88 ? -15.184 -19.656 -13.290 1.00 75.62 88 SER A C 1
ATOM 692 O O . SER A 1 88 ? -16.408 -19.754 -13.316 1.00 75.62 88 SER A O 1
ATOM 694 N N . ILE A 1 89 ? -14.396 -20.673 -12.926 1.00 78.38 89 ILE A N 1
ATOM 695 C CA . ILE A 1 89 ? -14.901 -21.986 -12.493 1.00 78.38 89 ILE A CA 1
ATOM 696 C C . ILE A 1 89 ? -15.716 -21.861 -11.197 1.00 78.38 89 ILE A C 1
ATOM 698 O O . ILE A 1 89 ? -16.816 -22.400 -11.109 1.00 78.38 89 ILE A O 1
ATOM 702 N N . LEU A 1 90 ? -15.231 -21.108 -10.205 1.00 73.31 90 LEU A N 1
ATOM 703 C CA . LEU A 1 90 ? -15.957 -20.897 -8.945 1.00 73.31 90 LEU A CA 1
ATOM 704 C C . LEU A 1 90 ? -17.268 -20.117 -9.133 1.00 73.31 90 LEU A C 1
ATOM 706 O O . LEU A 1 90 ? -18.250 -20.401 -8.448 1.00 73.31 90 LEU A O 1
ATOM 710 N N . LYS A 1 91 ? -17.301 -19.169 -10.078 1.00 69.75 91 LYS A N 1
ATOM 711 C CA . LYS A 1 91 ? -18.520 -18.436 -10.446 1.00 69.75 91 LYS A CA 1
ATOM 712 C C . LYS A 1 91 ? -19.536 -19.340 -11.154 1.00 69.75 91 LYS A C 1
ATOM 714 O O . LYS A 1 91 ? -20.726 -19.228 -10.894 1.00 69.75 91 LYS A O 1
ATOM 719 N N . GLN A 1 92 ? -19.074 -20.263 -12.001 1.00 62.16 92 GLN A N 1
ATOM 720 C CA . GLN A 1 92 ? -19.915 -21.288 -12.641 1.00 62.16 92 GLN A CA 1
ATOM 721 C C . GLN A 1 92 ? -20.452 -22.309 -11.622 1.00 62.16 92 GLN A C 1
ATOM 723 O O . GLN A 1 92 ? -21.571 -22.789 -11.760 1.00 62.16 92 GLN A O 1
ATOM 728 N N . ALA A 1 93 ? -19.681 -22.599 -10.569 1.00 69.19 93 ALA A N 1
ATOM 729 C CA . ALA A 1 93 ? -20.073 -23.478 -9.466 1.00 69.19 93 ALA A CA 1
ATOM 730 C C . ALA A 1 93 ? -21.019 -22.819 -8.435 1.00 69.19 93 ALA A C 1
ATOM 732 O O . ALA A 1 93 ? -21.352 -23.452 -7.436 1.00 69.19 93 ALA A O 1
ATOM 733 N N . GLY A 1 94 ? -21.438 -21.562 -8.644 1.00 54.34 94 GLY A N 1
ATOM 734 C CA . GLY A 1 94 ? -22.428 -20.876 -7.801 1.00 54.34 94 GLY A CA 1
ATOM 735 C C . GLY A 1 94 ? -21.977 -20.566 -6.368 1.00 54.34 94 GLY A C 1
ATOM 736 O O . GLY A 1 94 ? -22.817 -20.318 -5.511 1.00 54.34 94 GLY A O 1
ATOM 737 N N . LEU A 1 95 ? -20.668 -20.592 -6.080 1.00 56.75 95 LEU A N 1
ATOM 738 C CA . LEU A 1 95 ? -20.128 -20.451 -4.717 1.00 56.75 95 LEU A CA 1
ATOM 739 C C . LEU A 1 95 ? -19.639 -19.039 -4.347 1.00 56.75 95 LEU A C 1
ATOM 741 O O . LEU A 1 95 ? -19.196 -18.832 -3.216 1.00 56.75 95 LEU A O 1
ATOM 745 N N . LYS A 1 96 ? -19.693 -18.064 -5.262 1.00 46.53 96 LYS A N 1
ATOM 746 C CA . LYS A 1 96 ? -19.358 -16.659 -4.977 1.00 46.53 96 LYS A CA 1
ATOM 747 C C . LYS A 1 96 ? -20.314 -15.708 -5.695 1.00 46.53 96 LYS A C 1
ATOM 749 O O . LYS A 1 96 ? -20.229 -15.580 -6.917 1.00 46.53 96 LYS A O 1
ATOM 754 N N . GLU A 1 97 ? -21.156 -15.045 -4.905 1.00 45.41 97 GLU A N 1
ATOM 755 C CA . GLU A 1 97 ? -21.818 -13.777 -5.247 1.00 45.41 97 GLU A CA 1
ATOM 756 C C . GLU A 1 97 ? -20.978 -12.598 -4.746 1.00 45.41 97 GLU A C 1
ATOM 758 O O . GLU A 1 97 ? -20.486 -12.673 -3.593 1.00 45.41 97 GLU A O 1
#

InterPro domains:
  IPR001123 Amino acid exporter protein, LeuE-type [PF01810] (12-83)
  IPR001123 Amino acid exporter protein, LeuE-type [PTHR30086] (2-83)

Sequence (97 aa):
MNYIAFFSFVFFTSITPGPNNIAAMMYSSKYGFRKGVLFVFGCLIGFLCLMLCCAVFSSILYETIPAIKPFFLTGGALYMLYLYVVNSILKQAGLKE

Secondary structure (DSSP, 8-state):
--HHHHHHHHHHHHHS--HHHHHHHHHHHHH-HHHHHHHHHHHHHHHHHHHHHHHHHHHHHHHH-TTHHHHHHHHHHHHHHHHHHHHHHHHHTT---